Protein AF-A0A1Z8AZP9-F1 (afdb_monomer_lite)

Foldseek 3Di:
DCQCVDPVCVVVVVVCVVPDDPVVVVVVVLVVLVVVLVVCVVCVVVVVVVLVVQLVDAPDDPVVLVVVLVVVCVVQVDCQSVPADTPSSNVVVVSVSSNVVNVVVVD

pLDDT: mean 80.82, std 14.84, range [37.12, 96.38]

Radius of gyration: 17.26 Å; chains: 1; bounding box: 41×26×43 Å

Secondary structure (DSSP, 8-state):
--GGGSGGGHHHHHHHHHHS-HHHHHHHHHHHHHHHHHHHHHTHHHHHHHHHHHHHS--S-HHHHHHHHHHHHHHH--GGGGG--SHHHHHHHHHHHHHHHHHTT--

Structure (mmCIF, N/CA/C/O backbone):
data_AF-A0A1Z8AZP9-F1
#
_entry.id   AF-A0A1Z8AZP9-F1
#
loop_
_atom_site.group_PDB
_atom_site.id
_atom_site.type_symbol
_atom_site.label_atom_id
_atom_site.label_alt_id
_atom_site.label_comp_id
_atom_site.label_asym_id
_atom_site.label_entity_id
_atom_site.label_seq_id
_atom_site.pdbx_PDB_ins_code
_atom_site.Cartn_x
_atom_site.Cartn_y
_atom_site.Cartn_z
_atom_site.occupancy
_atom_site.B_iso_or_equiv
_atom_site.auth_seq_id
_atom_site.auth_comp_id
_atom_site.auth_asym_id
_atom_site.auth_atom_id
_atom_site.pdbx_PDB_model_num
ATOM 1 N N . TYR A 1 1 ? -2.215 3.022 -14.274 1.00 48.72 1 TYR A N 1
ATOM 2 C CA . TYR A 1 1 ? -2.726 3.691 -15.486 1.00 48.72 1 TYR A CA 1
ATOM 3 C C . TYR A 1 1 ? -2.160 2.940 -16.687 1.00 48.72 1 TYR A C 1
ATOM 5 O O . TYR A 1 1 ? -0.970 2.658 -16.665 1.00 48.72 1 TYR A O 1
ATOM 13 N N . ARG A 1 2 ? -2.988 2.492 -17.642 1.00 47.50 2 ARG A N 1
ATOM 14 C CA . ARG A 1 2 ? -2.558 1.705 -18.820 1.00 47.50 2 ARG A CA 1
ATOM 15 C C . ARG A 1 2 ? -2.819 2.538 -20.091 1.00 47.50 2 ARG A C 1
ATOM 17 O O . ARG A 1 2 ? -3.874 2.373 -20.701 1.00 47.50 2 ARG A O 1
ATOM 24 N N . PRO A 1 3 ? -1.923 3.474 -20.445 1.00 53.31 3 PRO A N 1
ATOM 25 C CA . PRO A 1 3 ? -2.133 4.423 -21.543 1.00 53.31 3 PRO A CA 1
ATOM 26 C C . PRO A 1 3 ? -2.310 3.762 -22.920 1.00 53.31 3 PRO A C 1
ATOM 28 O O . PRO A 1 3 ? -2.922 4.365 -23.794 1.00 53.31 3 PRO A O 1
ATOM 31 N N . GLN A 1 4 ? -1.862 2.513 -23.090 1.00 49.09 4 GLN A N 1
ATOM 32 C CA . GLN A 1 4 ? -1.978 1.727 -24.327 1.00 49.09 4 GLN A CA 1
ATOM 33 C C . GLN A 1 4 ? -3.418 1.431 -24.786 1.00 49.09 4 GLN A C 1
ATOM 35 O O . GLN A 1 4 ? -3.616 1.019 -25.923 1.00 49.09 4 GLN A O 1
ATOM 40 N N . PHE A 1 5 ? -4.423 1.603 -23.920 1.00 48.59 5 PHE A N 1
ATOM 41 C CA . PHE A 1 5 ? -5.826 1.356 -24.279 1.00 48.59 5 PHE A CA 1
ATOM 42 C C . PHE A 1 5 ? -6.527 2.580 -24.890 1.00 48.59 5 PHE A C 1
ATOM 44 O O . PHE A 1 5 ? -7.677 2.473 -25.312 1.00 48.59 5 PHE A O 1
ATOM 51 N N . PHE A 1 6 ? -5.844 3.725 -24.977 1.00 55.81 6 PHE A N 1
ATOM 52 C CA . PHE A 1 6 ? -6.323 4.905 -25.695 1.00 55.81 6 PHE A CA 1
ATOM 53 C C . PHE A 1 6 ? -5.732 4.906 -27.110 1.00 55.81 6 PHE A C 1
ATOM 55 O O . PHE A 1 6 ? -4.513 4.944 -27.268 1.00 55.81 6 PHE A O 1
ATOM 62 N N . LYS A 1 7 ? -6.591 4.863 -28.141 1.00 56.06 7 LYS A N 1
ATOM 63 C CA . LYS A 1 7 ? -6.183 4.783 -29.562 1.00 56.06 7 LYS A CA 1
ATOM 64 C C . LYS A 1 7 ? -5.232 5.912 -29.981 1.00 56.06 7 LYS A C 1
ATOM 66 O O . LYS A 1 7 ? -4.346 5.686 -30.794 1.00 56.06 7 LYS A O 1
ATOM 71 N N . GLU A 1 8 ? -5.388 7.089 -29.386 1.00 63.25 8 GLU A N 1
ATOM 72 C CA . GLU A 1 8 ? -4.569 8.282 -29.642 1.00 63.25 8 GLU A CA 1
ATOM 73 C C . GLU A 1 8 ? -3.143 8.160 -29.077 1.00 63.25 8 GLU A C 1
ATOM 75 O O . GLU A 1 8 ? -2.205 8.723 -29.633 1.00 63.25 8 GLU A O 1
ATOM 80 N N . ASN A 1 9 ? -2.956 7.374 -28.011 1.00 57.69 9 ASN A N 1
ATOM 81 C CA . ASN A 1 9 ? -1.662 7.205 -27.343 1.00 57.69 9 ASN A CA 1
ATOM 82 C C . ASN A 1 9 ? -0.830 6.061 -27.935 1.00 57.69 9 ASN A C 1
ATOM 84 O O . ASN A 1 9 ? 0.341 5.918 -27.592 1.00 57.69 9 ASN A O 1
ATOM 88 N N . LEU A 1 10 ? -1.407 5.233 -28.811 1.00 66.81 10 LEU A N 1
ATOM 89 C CA . LEU A 1 10 ? -0.736 4.060 -29.372 1.00 66.81 10 LEU A CA 1
ATOM 90 C C . LEU A 1 10 ? 0.537 4.405 -30.181 1.00 66.81 10 LEU A C 1
ATOM 92 O O . LEU A 1 10 ? 1.557 3.764 -29.931 1.00 66.81 10 LEU A O 1
ATOM 96 N N . PRO A 1 11 ? 0.555 5.428 -31.066 1.00 69.25 11 PRO A N 1
ATOM 97 C CA . PRO A 1 11 ? 1.761 5.800 -31.818 1.00 69.25 11 PRO A CA 1
ATOM 98 C C . PRO A 1 11 ? 2.871 6.335 -30.907 1.00 69.25 11 PRO A C 1
ATOM 100 O O . PRO A 1 11 ? 4.046 6.031 -31.097 1.00 69.25 11 PRO A O 1
ATOM 103 N N . MET A 1 12 ? 2.490 7.094 -29.874 1.00 66.69 12 MET A N 1
ATOM 104 C CA . MET A 1 12 ? 3.418 7.594 -28.861 1.00 66.69 12 MET A CA 1
ATOM 105 C C . MET A 1 12 ? 4.024 6.438 -28.060 1.00 66.69 12 MET A C 1
ATOM 107 O O . MET A 1 12 ? 5.236 6.388 -27.892 1.00 66.69 12 MET A O 1
ATOM 111 N N . VAL A 1 13 ? 3.203 5.494 -27.592 1.00 65.44 13 VAL A N 1
ATOM 112 C CA . VAL A 1 13 ? 3.660 4.330 -26.815 1.00 65.44 13 VAL A CA 1
ATOM 113 C C . VAL A 1 13 ? 4.598 3.441 -27.635 1.00 65.44 13 VAL A C 1
ATOM 115 O O . VAL A 1 13 ? 5.571 2.946 -27.075 1.00 65.44 13 VAL A O 1
ATOM 118 N N . LEU A 1 14 ? 4.350 3.272 -28.938 1.00 69.38 14 LEU A N 1
ATOM 119 C CA . LEU A 1 14 ? 5.224 2.506 -29.834 1.00 69.38 14 LEU A CA 1
ATOM 120 C C . LEU A 1 14 ? 6.582 3.196 -30.044 1.00 69.38 14 LEU A C 1
ATOM 122 O O . LEU A 1 14 ? 7.609 2.562 -29.837 1.00 69.38 14 LEU A O 1
ATOM 126 N N . ASN A 1 15 ? 6.606 4.504 -30.324 1.00 68.88 15 ASN A N 1
ATOM 127 C CA . ASN A 1 15 ? 7.865 5.259 -30.437 1.00 68.88 15 ASN A CA 1
ATOM 128 C C . ASN A 1 15 ? 8.665 5.278 -29.126 1.00 68.88 15 ASN A C 1
ATOM 130 O O . ASN A 1 15 ? 9.889 5.189 -29.122 1.00 68.88 15 ASN A O 1
ATOM 134 N N . VAL A 1 16 ? 7.970 5.409 -27.997 1.00 66.88 16 VAL A N 1
ATOM 135 C CA . VAL A 1 16 ? 8.571 5.343 -26.662 1.00 66.88 16 VAL A CA 1
ATOM 136 C C . VAL A 1 16 ? 9.149 3.944 -26.419 1.00 66.88 16 VAL A C 1
ATOM 138 O O . VAL A 1 16 ? 10.260 3.846 -25.913 1.00 66.88 16 VAL A O 1
ATOM 141 N N . ALA A 1 17 ? 8.456 2.874 -26.817 1.00 67.56 17 ALA A N 1
ATOM 142 C CA . ALA A 1 17 ? 8.948 1.503 -26.685 1.00 67.56 17 ALA A CA 1
ATOM 143 C C . ALA A 1 17 ? 10.175 1.206 -27.567 1.00 67.56 17 ALA A C 1
ATOM 145 O O . ALA A 1 17 ? 11.078 0.516 -27.103 1.00 67.56 17 ALA A O 1
ATOM 146 N N . ASP A 1 18 ? 10.238 1.755 -28.784 1.00 69.75 18 ASP A N 1
ATOM 147 C CA . ASP A 1 18 ? 11.382 1.575 -29.692 1.00 69.75 18 ASP A CA 1
ATOM 148 C C . ASP A 1 18 ? 12.622 2.380 -29.260 1.00 69.75 18 ASP A C 1
ATOM 150 O O . ASP A 1 18 ? 13.755 1.953 -29.486 1.00 69.75 18 ASP A O 1
ATOM 154 N N . CYS A 1 19 ? 12.433 3.534 -28.608 1.00 66.81 19 CYS A N 1
ATOM 155 C CA . CYS A 1 19 ? 13.534 4.414 -28.196 1.00 66.81 19 CYS A CA 1
ATOM 156 C C . CYS A 1 19 ? 14.018 4.193 -26.752 1.00 66.81 19 CYS A C 1
ATOM 158 O O . CYS A 1 19 ? 15.181 4.482 -26.449 1.00 66.81 19 CYS A O 1
ATOM 160 N N . LEU A 1 20 ? 13.165 3.720 -25.834 1.00 63.50 20 LEU A N 1
ATOM 161 C CA . LEU A 1 20 ? 13.568 3.479 -24.446 1.00 63.50 20 LEU A CA 1
ATOM 162 C C . LEU A 1 20 ? 14.278 2.137 -24.303 1.00 63.50 20 LEU A C 1
ATOM 164 O O . LEU A 1 20 ? 13.675 1.068 -24.332 1.00 63.50 20 LEU A O 1
ATOM 168 N N . LYS A 1 21 ? 15.577 2.211 -24.014 1.00 70.06 21 LYS A N 1
ATOM 169 C CA . LYS A 1 21 ? 16.339 1.061 -23.526 1.00 70.06 21 LYS A CA 1
ATOM 170 C C . LYS A 1 21 ? 15.701 0.535 -22.236 1.00 70.06 21 LYS A C 1
ATOM 172 O O . LYS A 1 21 ? 15.326 1.317 -21.360 1.00 70.06 21 LYS A O 1
ATOM 177 N N . ASN A 1 22 ? 15.641 -0.789 -22.088 1.00 69.38 22 ASN A N 1
ATOM 178 C CA . ASN A 1 22 ? 15.115 -1.458 -20.888 1.00 69.38 22 ASN A CA 1
ATOM 179 C C . ASN A 1 22 ? 15.726 -0.912 -19.581 1.00 69.38 22 ASN A C 1
ATOM 181 O O . ASN A 1 22 ? 15.028 -0.785 -18.578 1.00 69.38 22 ASN A O 1
ATOM 185 N N . GLU A 1 23 ? 16.998 -0.512 -19.612 1.00 71.00 23 GLU A N 1
ATOM 186 C CA . GLU A 1 23 ? 17.703 0.119 -18.488 1.00 71.00 23 GLU A CA 1
ATOM 187 C C . GLU A 1 23 ? 17.027 1.410 -18.009 1.00 71.00 23 GLU A C 1
ATOM 189 O O . GLU A 1 23 ? 16.829 1.597 -16.811 1.00 71.00 23 GLU A O 1
ATOM 194 N N . SER A 1 24 ? 16.595 2.272 -18.930 1.00 71.94 24 SER A N 1
ATOM 195 C CA . SER A 1 24 ? 15.907 3.523 -18.605 1.00 71.94 24 SER A CA 1
ATOM 196 C C . SER A 1 24 ? 14.512 3.277 -18.018 1.00 71.94 24 SER A C 1
ATOM 198 O O . SER A 1 24 ? 14.065 4.026 -17.150 1.00 71.94 24 SER A O 1
ATOM 200 N N . ILE A 1 25 ? 13.834 2.199 -18.431 1.00 75.19 25 ILE A N 1
ATOM 201 C CA . ILE A 1 25 ? 12.544 1.786 -17.856 1.00 75.19 25 ILE A CA 1
ATOM 202 C C . ILE A 1 25 ? 12.731 1.304 -16.414 1.00 75.19 25 ILE A C 1
ATOM 204 O O . ILE A 1 25 ? 11.964 1.684 -15.526 1.00 75.19 25 ILE A O 1
ATOM 208 N N . GLU A 1 26 ? 13.739 0.470 -16.163 1.00 75.94 26 GLU A N 1
ATOM 209 C CA . GLU A 1 26 ? 14.036 -0.013 -14.812 1.00 75.94 26 GLU A CA 1
ATOM 210 C C . GLU A 1 26 ? 14.522 1.113 -13.896 1.00 75.94 26 GLU A C 1
ATOM 212 O O . GLU A 1 26 ? 14.083 1.200 -12.745 1.00 75.94 26 GLU A O 1
ATOM 217 N N . GLN A 1 27 ? 15.333 2.036 -14.416 1.00 68.56 27 GLN A N 1
ATOM 218 C CA . GLN A 1 27 ? 15.734 3.241 -13.697 1.00 68.56 27 GLN A CA 1
ATOM 219 C C . GLN A 1 27 ? 14.519 4.095 -13.315 1.00 68.56 27 GLN A C 1
ATOM 221 O O . GLN A 1 27 ? 14.362 4.424 -12.141 1.00 68.56 27 GLN A O 1
ATOM 226 N N . TYR A 1 28 ? 13.611 4.374 -14.255 1.00 76.12 28 TYR A N 1
ATOM 227 C CA . TYR A 1 28 ? 12.382 5.118 -13.970 1.00 76.12 28 TYR A CA 1
ATOM 228 C C . TYR A 1 28 ? 11.535 4.438 -12.882 1.00 76.12 28 TYR A C 1
ATOM 230 O O . TYR A 1 28 ? 11.081 5.083 -11.936 1.00 76.12 28 TYR A O 1
ATOM 238 N N . LYS A 1 29 ? 11.366 3.109 -12.950 1.00 75.94 29 LYS A N 1
ATOM 239 C CA . LYS A 1 29 ? 10.656 2.350 -11.906 1.00 75.94 29 LYS A CA 1
ATOM 240 C C . LYS A 1 29 ? 11.336 2.481 -10.540 1.00 75.94 29 LYS A C 1
ATOM 242 O O . LYS A 1 29 ? 10.636 2.533 -9.526 1.00 75.94 29 LYS A O 1
ATOM 247 N N . LYS A 1 30 ? 12.673 2.497 -10.493 1.00 78.00 30 LYS A N 1
ATOM 248 C CA . LYS A 1 30 ? 13.440 2.692 -9.254 1.00 78.00 30 LYS A CA 1
ATOM 249 C C . LYS A 1 30 ? 13.232 4.104 -8.704 1.00 78.00 30 LYS A C 1
ATOM 251 O O . LYS A 1 30 ? 12.906 4.241 -7.527 1.00 78.00 30 LYS A O 1
ATOM 256 N N . GLU A 1 31 ? 13.325 5.123 -9.552 1.00 79.25 31 GLU A N 1
ATOM 257 C CA . GLU A 1 31 ? 13.124 6.527 -9.178 1.00 79.25 31 GLU A CA 1
ATOM 258 C C . GLU A 1 31 ? 11.715 6.788 -8.627 1.00 79.25 31 GLU A C 1
ATOM 260 O O . GLU A 1 31 ? 11.577 7.365 -7.545 1.00 79.25 31 GLU A O 1
ATOM 265 N N . GLU A 1 32 ? 10.670 6.285 -9.291 1.00 81.25 32 GLU A N 1
ATOM 266 C CA . GLU A 1 32 ? 9.283 6.392 -8.818 1.00 81.25 32 GLU A CA 1
ATOM 267 C C . GLU A 1 32 ? 9.098 5.742 -7.438 1.00 81.25 32 GLU A C 1
ATOM 269 O O . GLU A 1 32 ? 8.484 6.323 -6.536 1.00 81.25 32 GLU A O 1
ATOM 274 N N . ARG A 1 33 ? 9.672 4.548 -7.227 1.00 80.12 33 ARG A N 1
ATOM 275 C CA . ARG A 1 33 ? 9.632 3.863 -5.923 1.00 80.12 33 ARG A CA 1
ATOM 276 C C . ARG A 1 33 ? 10.336 4.683 -4.839 1.00 80.12 33 ARG A C 1
ATOM 278 O O . ARG A 1 33 ? 9.764 4.865 -3.762 1.00 80.12 33 ARG A O 1
ATOM 285 N N . SER A 1 34 ? 11.523 5.223 -5.127 1.00 81.06 34 SER A N 1
ATOM 286 C CA . SER A 1 34 ? 12.259 6.106 -4.213 1.00 81.06 34 SER A CA 1
ATOM 287 C C . SER A 1 34 ? 11.479 7.369 -3.863 1.00 81.06 34 SER A C 1
ATOM 289 O O . SER A 1 34 ? 11.428 7.764 -2.695 1.00 81.06 34 SER A O 1
ATOM 291 N N . LEU A 1 35 ? 10.840 8.004 -4.845 1.00 83.69 35 LEU A N 1
ATOM 292 C CA . LEU A 1 35 ? 10.048 9.212 -4.635 1.00 83.69 35 LEU A CA 1
ATOM 293 C C . LEU A 1 35 ? 8.839 8.944 -3.727 1.00 83.69 35 LEU A C 1
ATOM 295 O O . LEU A 1 35 ? 8.582 9.709 -2.791 1.00 83.69 35 LEU A O 1
ATOM 299 N N . ILE A 1 36 ? 8.135 7.829 -3.942 1.00 81.25 36 ILE A N 1
ATOM 300 C CA . ILE A 1 36 ? 7.016 7.409 -3.089 1.00 81.25 36 ILE A CA 1
ATOM 301 C C . ILE A 1 36 ? 7.495 7.144 -1.656 1.00 81.25 36 ILE A C 1
ATOM 303 O O . ILE A 1 36 ? 6.885 7.651 -0.710 1.00 81.25 36 ILE A O 1
ATOM 307 N N . ALA A 1 37 ? 8.598 6.411 -1.476 1.00 82.56 37 ALA A N 1
ATOM 308 C CA . ALA A 1 37 ? 9.150 6.112 -0.155 1.00 82.56 37 ALA A CA 1
ATOM 309 C C . ALA A 1 37 ? 9.534 7.392 0.611 1.00 82.56 37 ALA A C 1
ATOM 311 O O . ALA A 1 37 ? 9.091 7.597 1.745 1.00 82.56 37 ALA A O 1
ATOM 312 N N . LYS A 1 38 ? 10.262 8.313 -0.035 1.00 83.19 38 LYS A N 1
ATOM 313 C CA . LYS A 1 38 ? 10.626 9.621 0.540 1.00 83.19 38 LYS A CA 1
ATOM 314 C C . LYS A 1 38 ? 9.396 10.429 0.951 1.00 83.19 38 LYS A C 1
ATOM 316 O O . LYS A 1 38 ? 9.354 10.991 2.045 1.00 83.19 38 LYS A O 1
ATOM 321 N N . ARG A 1 39 ? 8.355 10.458 0.113 1.00 83.06 39 ARG A N 1
ATOM 322 C CA . ARG A 1 39 ? 7.103 11.163 0.427 1.00 83.06 39 ARG A CA 1
ATOM 323 C C . ARG A 1 39 ? 6.413 10.585 1.661 1.00 83.06 39 ARG A C 1
ATOM 325 O O . ARG A 1 39 ? 5.914 11.350 2.488 1.00 83.06 39 ARG A O 1
ATOM 332 N N . LEU A 1 40 ? 6.383 9.261 1.799 1.00 79.38 40 LEU A N 1
ATOM 333 C CA . LEU A 1 40 ? 5.792 8.589 2.960 1.00 79.38 40 LEU A CA 1
ATOM 334 C C . LEU A 1 40 ? 6.532 8.931 4.255 1.00 79.38 40 LEU A C 1
ATOM 336 O O . LEU A 1 40 ? 5.888 9.196 5.271 1.00 79.38 40 LEU A O 1
ATOM 340 N N . ILE A 1 41 ? 7.865 8.986 4.200 1.00 79.31 41 ILE A N 1
ATOM 341 C CA . ILE A 1 41 ? 8.711 9.391 5.329 1.00 79.31 41 ILE A CA 1
ATOM 342 C C . ILE A 1 41 ? 8.421 10.849 5.708 1.00 79.31 41 ILE A C 1
ATOM 344 O O . ILE A 1 41 ? 8.083 11.135 6.856 1.00 79.31 41 ILE A O 1
ATOM 348 N N . ASN A 1 42 ? 8.443 11.763 4.737 1.00 82.88 42 ASN A N 1
ATOM 349 C CA . ASN A 1 42 ? 8.279 13.197 4.997 1.00 82.88 42 ASN A CA 1
ATOM 350 C C . ASN A 1 42 ? 6.866 13.572 5.473 1.00 82.88 42 ASN A C 1
ATOM 352 O O . ASN A 1 42 ? 6.682 14.550 6.192 1.00 82.88 42 ASN A O 1
ATOM 356 N N . THR A 1 43 ? 5.845 12.798 5.095 1.00 83.50 43 THR A N 1
ATOM 357 C CA . THR A 1 43 ? 4.437 13.078 5.436 1.00 83.50 43 THR A CA 1
ATOM 358 C C . THR A 1 43 ? 3.893 12.173 6.541 1.00 83.50 43 THR A C 1
ATOM 360 O O . THR A 1 43 ? 2.673 12.022 6.685 1.00 83.50 43 THR A O 1
ATOM 363 N N . GLN A 1 44 ? 4.782 11.599 7.364 1.00 81.75 44 GLN A N 1
ATOM 364 C CA . GLN A 1 44 ? 4.449 10.503 8.272 1.00 81.75 44 GLN A CA 1
ATOM 365 C C . GLN A 1 44 ? 3.245 10.777 9.180 1.00 81.75 44 GLN A C 1
ATOM 367 O O . GLN A 1 44 ? 2.349 9.943 9.325 1.00 81.75 44 GLN A O 1
ATOM 372 N N . LYS A 1 45 ? 3.191 11.970 9.777 1.00 86.19 45 LYS A N 1
ATOM 373 C CA . LYS A 1 45 ? 2.105 12.365 10.684 1.00 86.19 45 LYS A CA 1
ATOM 374 C C . LYS A 1 45 ? 0.751 12.410 9.972 1.00 86.19 45 LYS A C 1
ATOM 376 O O . LYS A 1 45 ? -0.228 11.856 10.472 1.00 86.19 45 LYS A O 1
ATOM 381 N N . ARG A 1 46 ? 0.704 13.033 8.791 1.00 85.25 46 ARG A N 1
ATOM 382 C CA . ARG A 1 46 ? -0.531 13.233 8.024 1.00 85.25 46 ARG A CA 1
ATOM 383 C C . ARG A 1 46 ? -1.068 11.917 7.469 1.00 85.25 46 ARG A C 1
ATOM 385 O O . ARG A 1 46 ? -2.263 11.660 7.589 1.00 85.25 46 ARG A O 1
ATOM 392 N N . TYR A 1 47 ? -0.214 11.054 6.910 1.00 83.81 47 TYR A N 1
ATOM 393 C CA . TYR A 1 47 ? -0.707 9.773 6.394 1.00 83.81 47 TYR A CA 1
ATOM 394 C C . TYR A 1 47 ? -1.203 8.870 7.533 1.00 83.81 47 TYR A C 1
ATOM 396 O O . TYR A 1 47 ? -2.224 8.207 7.369 1.00 83.81 47 TYR A O 1
ATOM 404 N N . LYS A 1 48 ? -0.541 8.857 8.703 1.00 88.62 48 LYS A N 1
ATOM 405 C CA . LYS A 1 48 ? -0.993 8.052 9.853 1.00 88.62 48 LYS A CA 1
ATOM 406 C C . LYS A 1 48 ? -2.399 8.446 10.303 1.00 88.62 48 LYS A C 1
ATOM 408 O O . LYS A 1 48 ? -3.202 7.569 10.615 1.00 88.62 48 LYS A O 1
ATOM 413 N N . GLN A 1 49 ? -2.710 9.743 10.299 1.00 90.69 49 GLN A N 1
ATOM 414 C CA . GLN A 1 49 ? -4.059 10.237 10.585 1.00 90.69 49 GLN A CA 1
ATOM 415 C C . GLN A 1 49 ? -5.071 9.739 9.547 1.00 90.69 49 GLN A C 1
ATOM 417 O O . GLN A 1 49 ? -6.108 9.202 9.927 1.00 90.69 49 GLN A O 1
ATOM 422 N N . LEU A 1 50 ? -4.741 9.823 8.255 1.00 89.88 50 LEU A N 1
ATOM 423 C CA . LEU A 1 50 ? -5.607 9.322 7.186 1.00 89.88 50 LEU A CA 1
ATOM 424 C C . LEU A 1 50 ? -5.865 7.814 7.320 1.00 89.88 50 LEU A C 1
ATOM 426 O O . LEU A 1 50 ? -7.014 7.382 7.315 1.00 89.88 50 LEU A O 1
ATOM 430 N N . ILE A 1 51 ? -4.815 7.013 7.521 1.00 92.31 51 ILE A N 1
ATOM 431 C CA . ILE A 1 51 ? -4.932 5.565 7.731 1.00 92.31 51 ILE A CA 1
ATOM 432 C C . ILE A 1 51 ? -5.791 5.250 8.958 1.00 92.31 51 ILE A C 1
ATOM 434 O O . ILE A 1 51 ? -6.582 4.309 8.916 1.00 92.31 51 ILE A O 1
ATOM 438 N N . LYS A 1 52 ? -5.666 6.024 10.044 1.00 93.12 52 LYS A N 1
ATOM 439 C CA . LYS A 1 52 ? -6.503 5.857 11.238 1.00 93.12 52 LYS A CA 1
ATOM 440 C C . LYS A 1 52 ? -7.984 6.048 10.902 1.00 93.12 52 LYS A C 1
ATOM 442 O O . LYS A 1 52 ? -8.779 5.186 11.263 1.00 93.12 52 LYS A O 1
ATOM 447 N N . CYS A 1 53 ? -8.336 7.104 10.170 1.00 93.25 53 CYS A N 1
ATOM 448 C CA . CYS A 1 53 ? -9.711 7.327 9.716 1.00 93.25 53 CYS A CA 1
ATOM 449 C C . CYS A 1 53 ? -10.196 6.178 8.820 1.00 93.25 53 CYS A C 1
ATOM 451 O O . CYS A 1 53 ? -11.235 5.585 9.080 1.00 93.25 53 CYS A O 1
ATOM 453 N N . MET A 1 54 ? -9.389 5.767 7.837 1.00 92.06 54 MET A N 1
ATOM 454 C CA . MET A 1 54 ? -9.742 4.678 6.916 1.00 92.06 54 MET A CA 1
ATOM 455 C C . MET A 1 54 ? -9.843 3.297 7.575 1.00 92.06 54 MET A C 1
ATOM 457 O O . MET A 1 54 ? -10.391 2.367 6.983 1.00 92.06 54 MET A O 1
ATOM 461 N N . LYS A 1 55 ? -9.254 3.114 8.762 1.00 92.62 55 LYS A N 1
ATOM 462 C CA . LYS A 1 55 ? -9.406 1.885 9.548 1.00 92.62 55 LYS A CA 1
ATOM 463 C C . LYS A 1 55 ? -10.738 1.837 10.291 1.00 92.62 55 LYS A C 1
ATOM 465 O O . LYS A 1 55 ? -11.212 0.731 10.530 1.00 92.62 55 LYS A O 1
ATOM 470 N N . ALA A 1 56 ? -11.281 2.995 10.662 1.00 92.31 56 ALA A N 1
ATOM 471 C CA . ALA A 1 56 ? -12.550 3.130 11.370 1.00 92.31 56 ALA A CA 1
ATOM 472 C C . ALA A 1 56 ? -13.761 3.192 10.423 1.00 92.31 56 ALA A C 1
ATOM 474 O O . ALA A 1 56 ? -14.879 2.953 10.862 1.00 92.31 56 ALA A O 1
ATOM 475 N N . ASP A 1 57 ? -13.532 3.495 9.145 1.00 89.94 57 ASP A N 1
ATOM 476 C CA . ASP A 1 57 ? -14.581 3.685 8.144 1.00 89.94 57 ASP A CA 1
ATOM 477 C C . ASP A 1 57 ? -14.772 2.465 7.219 1.00 89.94 57 ASP A C 1
ATOM 479 O O . ASP A 1 57 ? -13.863 1.655 6.992 1.00 89.94 57 ASP A O 1
ATOM 483 N N . TYR A 1 58 ? -15.966 2.361 6.642 1.00 89.62 58 TYR A N 1
ATOM 484 C CA . TYR A 1 58 ? -16.359 1.362 5.664 1.00 89.62 58 TYR A CA 1
ATOM 485 C C . TYR A 1 58 ? -16.336 1.940 4.241 1.00 89.62 58 TYR A C 1
ATOM 487 O O . TYR A 1 58 ? -17.341 2.361 3.679 1.00 89.62 58 TYR A O 1
ATOM 495 N N . ILE A 1 59 ? -15.150 1.936 3.633 1.00 89.75 59 ILE A N 1
ATOM 496 C CA . ILE A 1 59 ? -14.895 2.628 2.354 1.00 89.75 59 ILE A CA 1
ATOM 497 C C . ILE A 1 59 ? -15.266 1.773 1.125 1.00 89.75 59 ILE A C 1
ATOM 499 O O . ILE A 1 59 ? -15.381 2.280 0.011 1.00 89.75 59 ILE A O 1
ATOM 503 N N . SER A 1 60 ? -15.416 0.454 1.281 1.00 91.38 60 SER A N 1
ATOM 504 C CA . SER A 1 60 ? -15.646 -0.460 0.156 1.00 91.38 60 SER A CA 1
ATOM 505 C C . SER A 1 60 ? -16.481 -1.667 0.551 1.00 91.38 60 SER A C 1
ATOM 507 O O . SER A 1 60 ? -16.447 -2.108 1.695 1.00 91.38 60 SER A O 1
ATOM 509 N N . THR A 1 61 ? -17.166 -2.251 -0.432 1.00 93.94 61 THR A N 1
ATOM 510 C CA . THR A 1 61 ? -17.944 -3.489 -0.279 1.00 93.94 61 THR A CA 1
ATOM 511 C C . THR A 1 61 ? -17.071 -4.659 0.201 1.00 93.94 61 THR A C 1
ATOM 513 O O . THR A 1 61 ? -15.885 -4.716 -0.157 1.00 93.94 61 THR A O 1
ATOM 516 N N . PRO A 1 62 ? -17.627 -5.674 0.895 1.00 92.81 62 PRO A N 1
ATOM 517 C CA . PRO A 1 62 ? -16.829 -6.770 1.436 1.00 92.81 62 PRO A CA 1
ATOM 518 C C . PRO A 1 62 ? -16.201 -7.603 0.314 1.00 92.81 62 PRO A C 1
ATOM 520 O O . PRO A 1 62 ? -15.095 -8.114 0.468 1.00 92.81 62 PRO A O 1
ATOM 523 N N . THR A 1 63 ? -16.892 -7.716 -0.823 1.00 95.88 63 THR A N 1
ATOM 524 C CA . THR A 1 63 ? -16.442 -8.448 -2.012 1.00 95.88 63 THR A CA 1
ATOM 525 C C . THR A 1 63 ? -15.188 -7.817 -2.608 1.00 95.88 63 THR A C 1
ATOM 527 O O . THR A 1 63 ? -14.165 -8.491 -2.712 1.00 95.88 63 THR A O 1
ATOM 530 N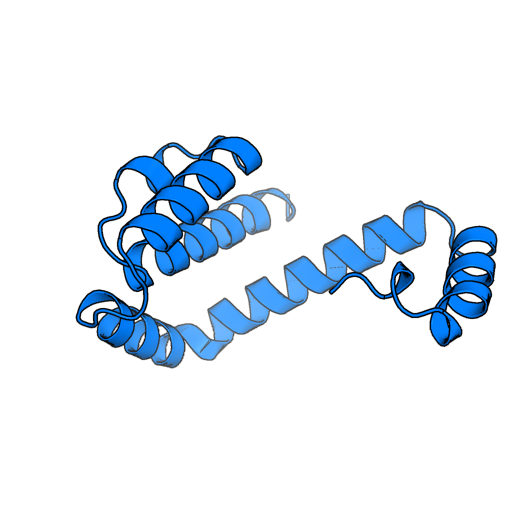 N . LYS A 1 64 ? -15.223 -6.510 -2.912 1.00 95.00 64 LYS A N 1
ATOM 531 C CA . LYS A 1 64 ? -14.062 -5.782 -3.456 1.00 95.00 64 LYS A CA 1
ATOM 532 C C . LYS A 1 64 ? -12.889 -5.765 -2.475 1.00 95.00 64 LYS A C 1
ATOM 534 O O . LYS A 1 64 ? -11.747 -5.947 -2.883 1.00 95.00 64 LYS A O 1
ATOM 539 N N . PHE A 1 65 ? -13.165 -5.614 -1.179 1.00 94.62 65 PHE A N 1
ATOM 540 C CA . PHE A 1 65 ? -12.146 -5.699 -0.133 1.00 94.62 65 PHE A CA 1
ATOM 541 C C . PHE A 1 65 ? -11.448 -7.070 -0.110 1.00 94.62 65 PHE A C 1
ATOM 543 O O . PHE A 1 65 ? -10.218 -7.143 -0.138 1.00 94.62 65 PHE A O 1
ATOM 550 N N . LYS A 1 66 ? -12.222 -8.165 -0.091 1.00 94.81 66 LYS A N 1
ATOM 551 C CA . LYS A 1 66 ? -11.685 -9.536 -0.099 1.00 94.81 66 LYS A CA 1
ATOM 552 C C . LYS A 1 66 ? -10.881 -9.820 -1.366 1.00 94.81 66 LYS A C 1
ATOM 554 O O . LYS A 1 66 ? -9.817 -10.429 -1.273 1.00 94.81 66 LYS A O 1
ATOM 559 N N . GLN A 1 67 ? -11.370 -9.364 -2.518 1.00 96.12 67 GLN A N 1
ATOM 560 C CA . GLN A 1 67 ? -10.681 -9.501 -3.796 1.00 96.12 67 GLN A CA 1
ATOM 561 C C . GLN A 1 67 ? -9.321 -8.796 -3.772 1.00 96.12 67 GLN A C 1
ATOM 563 O O . GLN A 1 67 ? -8.300 -9.451 -3.960 1.00 96.12 67 GLN A O 1
ATOM 568 N N . LEU A 1 68 ? -9.293 -7.500 -3.443 1.00 95.06 68 LEU A N 1
ATOM 569 C CA . LEU A 1 68 ? -8.063 -6.706 -3.416 1.00 95.06 68 LEU A CA 1
ATOM 570 C C . LEU A 1 68 ? -7.012 -7.309 -2.477 1.00 95.06 68 LEU A C 1
ATOM 572 O O . LEU A 1 68 ? -5.849 -7.464 -2.836 1.00 95.06 68 LEU A O 1
ATOM 576 N N . LYS A 1 69 ? -7.428 -7.683 -1.264 1.00 95.00 69 LYS A N 1
ATOM 577 C CA . LYS A 1 69 ? -6.558 -8.316 -0.268 1.00 95.00 69 LYS A CA 1
ATOM 578 C C . LYS A 1 69 ? -5.931 -9.615 -0.788 1.00 95.00 69 LYS A C 1
ATOM 580 O O . LYS A 1 69 ? -4.754 -9.868 -0.537 1.00 95.00 69 LYS A O 1
ATOM 585 N N . LYS A 1 70 ? -6.708 -10.439 -1.502 1.00 96.00 70 LYS A N 1
ATOM 586 C CA . LYS A 1 70 ? -6.234 -11.690 -2.112 1.00 96.00 70 LYS A CA 1
ATOM 587 C C . LYS A 1 70 ? -5.246 -11.413 -3.243 1.00 96.00 70 LYS A C 1
ATOM 589 O O . LYS A 1 70 ? -4.188 -12.029 -3.269 1.00 96.00 70 LYS A O 1
ATOM 594 N N . GLU A 1 71 ? -5.575 -10.496 -4.145 1.00 96.38 71 GLU A N 1
ATOM 595 C CA . GLU A 1 71 ? -4.719 -10.129 -5.278 1.00 96.38 71 GLU A CA 1
ATOM 596 C C . GLU A 1 71 ? -3.379 -9.551 -4.811 1.00 96.38 71 GLU A C 1
ATOM 598 O O . GLU A 1 71 ? -2.334 -9.965 -5.303 1.00 96.38 71 GLU A O 1
ATOM 603 N N . LEU A 1 72 ? -3.383 -8.676 -3.800 1.00 95.75 72 LEU A N 1
ATOM 604 C CA . LEU A 1 72 ? -2.154 -8.129 -3.219 1.00 95.75 72 LEU A CA 1
ATOM 605 C C . LEU A 1 72 ? -1.296 -9.203 -2.548 1.00 95.75 72 LEU A C 1
ATOM 607 O O . LEU A 1 72 ? -0.077 -9.189 -2.705 1.00 95.75 72 LEU A O 1
ATOM 611 N N . HIS A 1 73 ? -1.912 -10.156 -1.843 1.00 95.81 73 HIS A N 1
ATOM 612 C CA . HIS A 1 73 ? -1.182 -11.297 -1.294 1.00 95.81 73 HIS A CA 1
ATOM 613 C C . HIS A 1 73 ? -0.540 -12.146 -2.401 1.00 95.81 73 HIS A C 1
ATOM 615 O O . HIS A 1 73 ? 0.633 -12.481 -2.295 1.00 95.81 73 HIS A O 1
ATOM 621 N N . LEU A 1 74 ? -1.282 -12.466 -3.466 1.00 95.50 74 LEU A N 1
ATOM 622 C CA . LEU A 1 74 ? -0.762 -13.245 -4.594 1.00 95.50 74 LEU A CA 1
ATOM 623 C C . LEU A 1 74 ? 0.367 -12.516 -5.327 1.00 95.50 74 LEU A C 1
ATOM 625 O O . LEU A 1 74 ? 1.340 -13.143 -5.726 1.00 95.50 74 LEU A O 1
ATOM 629 N N . TYR A 1 75 ? 0.244 -11.198 -5.485 1.00 92.56 75 TYR A N 1
ATOM 630 C CA . TYR A 1 75 ? 1.230 -10.382 -6.186 1.00 92.56 75 TYR A CA 1
ATOM 631 C C . TYR A 1 75 ? 2.529 -10.199 -5.391 1.00 92.56 75 TYR A C 1
ATOM 633 O O . TYR A 1 75 ? 3.609 -10.192 -5.970 1.00 92.56 75 TYR A O 1
ATOM 641 N N . THR A 1 76 ? 2.433 -10.024 -4.071 1.00 91.00 76 THR A N 1
ATOM 642 C CA . THR A 1 76 ? 3.595 -9.710 -3.217 1.00 91.00 76 THR A CA 1
ATOM 643 C C . THR A 1 76 ? 4.174 -10.914 -2.479 1.00 91.00 76 THR A C 1
ATOM 645 O O . THR A 1 76 ? 5.282 -10.827 -1.963 1.00 91.00 76 THR A O 1
ATOM 648 N N . GLY A 1 77 ? 3.414 -12.003 -2.340 1.00 93.06 77 GLY A N 1
ATOM 649 C CA . GLY A 1 77 ? 3.731 -13.120 -1.446 1.00 93.06 77 GLY A CA 1
ATOM 650 C C . GLY A 1 77 ? 3.564 -12.807 0.050 1.00 93.06 77 GLY A C 1
ATOM 651 O O . GLY A 1 77 ? 3.670 -13.709 0.879 1.00 93.06 77 GLY A O 1
ATOM 652 N N . ASP A 1 78 ? 3.255 -11.563 0.433 1.00 93.88 78 ASP A N 1
ATOM 653 C CA . ASP A 1 78 ? 3.262 -11.147 1.836 1.00 93.88 78 ASP A CA 1
ATOM 654 C C . ASP A 1 78 ? 2.006 -11.628 2.581 1.00 93.88 78 ASP A C 1
ATOM 656 O O . ASP A 1 78 ? 0.863 -11.256 2.281 1.00 93.88 78 ASP A O 1
ATOM 660 N N . ILE A 1 79 ? 2.215 -12.477 3.588 1.00 94.25 79 ILE A N 1
ATOM 661 C CA . ILE A 1 79 ? 1.163 -13.062 4.426 1.00 94.25 79 ILE A CA 1
ATOM 662 C C . ILE A 1 79 ? 0.456 -11.985 5.262 1.00 94.25 79 ILE A C 1
ATOM 664 O O . ILE A 1 79 ? -0.718 -12.158 5.600 1.00 94.25 79 ILE A O 1
ATOM 668 N N . ALA A 1 80 ? 1.099 -10.843 5.533 1.00 94.56 80 ALA A N 1
ATOM 669 C CA . ALA A 1 80 ? 0.497 -9.732 6.266 1.00 94.56 80 ALA A CA 1
ATOM 670 C C . ALA A 1 80 ? -0.782 -9.214 5.595 1.00 94.56 80 ALA A C 1
ATOM 672 O O . ALA A 1 80 ? -1.685 -8.728 6.279 1.00 94.56 80 ALA A O 1
ATOM 673 N N . PHE A 1 81 ? -0.929 -9.374 4.274 1.00 95.94 81 PHE A N 1
ATOM 674 C CA . PHE A 1 81 ? -2.183 -9.036 3.613 1.00 95.94 81 PHE A CA 1
ATOM 675 C C . PHE A 1 81 ? -3.336 -9.901 4.110 1.00 95.94 81 PHE A C 1
ATOM 677 O O . PHE A 1 81 ? -4.420 -9.355 4.260 1.00 95.94 81 PHE A O 1
ATOM 684 N N . LYS A 1 82 ? -3.136 -11.182 4.468 1.00 93.19 82 LYS A N 1
ATOM 685 C CA . LYS A 1 82 ? -4.195 -12.100 4.941 1.00 93.19 82 LYS A CA 1
ATOM 686 C C . LYS A 1 82 ? -4.827 -11.699 6.275 1.00 93.19 82 LYS A C 1
ATOM 688 O O . LYS A 1 82 ? -5.986 -12.046 6.506 1.00 93.19 82 LYS A O 1
ATOM 693 N N . SER A 1 83 ? -4.139 -10.952 7.133 1.00 92.00 83 SER A N 1
ATOM 694 C CA . SER A 1 83 ? -4.654 -10.569 8.459 1.00 92.00 83 SER A CA 1
ATOM 695 C C . SER A 1 83 ? -5.443 -9.252 8.463 1.00 92.00 83 SER A C 1
ATOM 697 O O . SER A 1 83 ? -6.091 -8.919 9.456 1.00 92.00 83 SER A O 1
ATOM 699 N N . THR A 1 84 ? -5.452 -8.512 7.350 1.00 94.75 84 THR A N 1
ATOM 700 C CA . THR A 1 84 ? -6.120 -7.203 7.262 1.00 94.75 84 THR A CA 1
ATOM 701 C C . THR A 1 84 ? -7.645 -7.310 7.397 1.00 94.75 84 THR A C 1
ATOM 703 O O . THR A 1 84 ? -8.270 -8.237 6.872 1.00 94.75 84 THR A O 1
ATOM 706 N N . ARG A 1 85 ? -8.256 -6.359 8.119 1.00 93.19 85 ARG A N 1
ATOM 707 C CA . ARG A 1 85 ? -9.702 -6.344 8.437 1.00 93.19 85 ARG A CA 1
ATOM 708 C C . ARG A 1 85 ? -10.467 -5.140 7.874 1.00 93.19 85 ARG A C 1
ATOM 710 O O . ARG A 1 85 ? -11.687 -5.125 7.937 1.00 93.19 85 ARG A O 1
ATOM 717 N N . SER A 1 86 ? -9.767 -4.151 7.324 1.00 94.50 86 SER A N 1
ATOM 718 C CA . SER A 1 86 ? -10.359 -2.937 6.751 1.00 94.50 86 SER A CA 1
ATOM 719 C C . SER A 1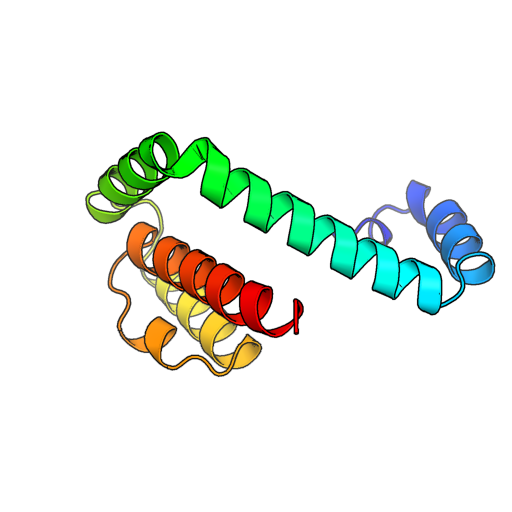 86 ? -9.498 -2.391 5.614 1.00 94.50 86 SER A C 1
ATOM 721 O O . SER A 1 86 ? -8.329 -2.769 5.479 1.00 94.50 86 SER A O 1
ATOM 723 N N . MET A 1 87 ? -10.054 -1.477 4.813 1.00 93.75 87 MET A N 1
ATOM 724 C CA . MET A 1 87 ? -9.321 -0.813 3.727 1.00 93.75 87 MET A CA 1
ATOM 725 C C . MET A 1 87 ? -8.100 -0.045 4.246 1.00 93.75 87 MET A C 1
ATOM 727 O O . MET A 1 87 ? -7.019 -0.155 3.670 1.00 93.75 87 MET A O 1
ATOM 731 N N . GLY A 1 88 ? -8.227 0.651 5.383 1.00 94.00 88 GLY A N 1
ATOM 732 C CA . GLY A 1 88 ? -7.077 1.273 6.043 1.00 94.00 88 GLY A CA 1
ATOM 733 C C . GLY A 1 88 ? -6.022 0.257 6.498 1.00 94.00 88 GLY A C 1
ATOM 734 O O . GLY A 1 88 ? -4.832 0.557 6.487 1.00 94.00 88 GLY A O 1
ATOM 735 N N . GLY A 1 89 ? -6.428 -0.966 6.856 1.00 94.50 89 GLY A N 1
ATOM 736 C CA . GLY A 1 89 ? -5.509 -2.073 7.128 1.00 94.50 89 GLY A CA 1
ATOM 737 C C . GLY A 1 89 ? -4.739 -2.519 5.885 1.00 94.50 89 GLY 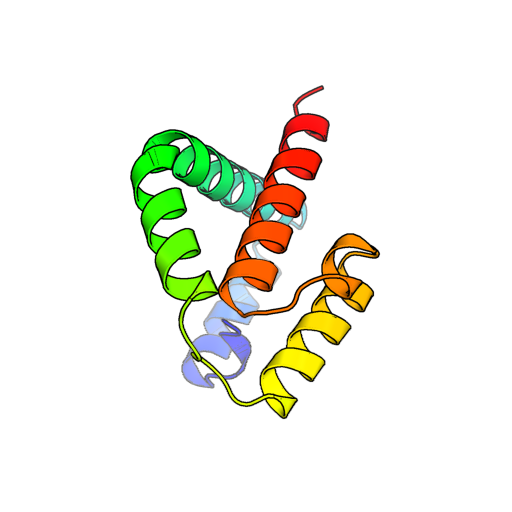A C 1
ATOM 738 O O . GLY A 1 89 ? -3.519 -2.616 5.942 1.00 94.50 89 GLY A O 1
ATOM 739 N N . VAL A 1 90 ? -5.434 -2.729 4.763 1.00 95.00 90 VAL A N 1
ATOM 740 C CA . VAL A 1 90 ? -4.821 -3.121 3.479 1.00 95.00 90 VAL A CA 1
ATOM 741 C C . VAL A 1 90 ? -3.805 -2.086 3.009 1.00 95.00 90 VAL A C 1
ATOM 743 O O . VAL A 1 90 ? -2.677 -2.448 2.679 1.00 95.00 90 VAL A O 1
ATOM 746 N N . LEU A 1 91 ? -4.172 -0.803 3.034 1.00 92.38 91 LEU A N 1
ATOM 747 C CA . LEU A 1 91 ? -3.262 0.272 2.645 1.00 92.38 91 LEU A CA 1
ATOM 748 C C . LEU A 1 91 ? -2.059 0.364 3.578 1.00 92.38 91 LEU A C 1
ATOM 750 O 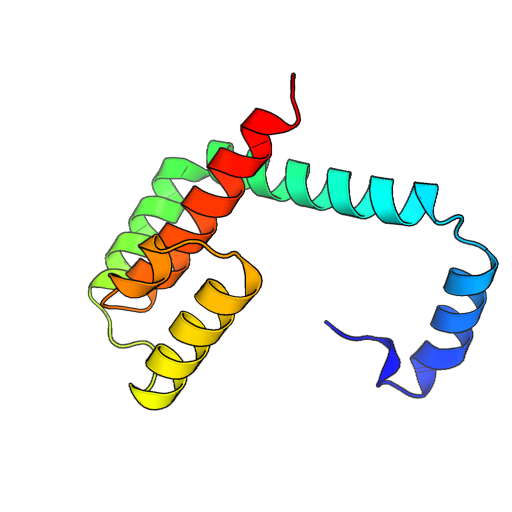O . LEU A 1 91 ? -0.937 0.473 3.100 1.00 92.38 91 LEU A O 1
ATOM 754 N N . ASN A 1 92 ? -2.262 0.266 4.893 1.00 93.06 92 ASN A N 1
ATOM 755 C CA . ASN A 1 92 ? -1.147 0.284 5.835 1.00 93.06 92 ASN A CA 1
ATOM 756 C C . ASN A 1 92 ? -0.163 -0.863 5.568 1.00 93.06 92 ASN A C 1
ATOM 758 O O . ASN A 1 92 ? 1.037 -0.630 5.534 1.00 93.06 92 ASN A O 1
ATOM 762 N N . THR A 1 93 ? -0.660 -2.079 5.328 1.00 94.50 93 THR A N 1
ATOM 763 C CA . THR A 1 93 ? 0.189 -3.229 4.983 1.00 94.50 93 THR A CA 1
ATOM 764 C C . THR A 1 93 ? 0.947 -3.008 3.675 1.00 94.50 93 THR A C 1
ATOM 766 O O . THR A 1 93 ? 2.138 -3.292 3.618 1.00 94.50 93 THR A O 1
ATOM 769 N N . ALA A 1 94 ? 0.305 -2.448 2.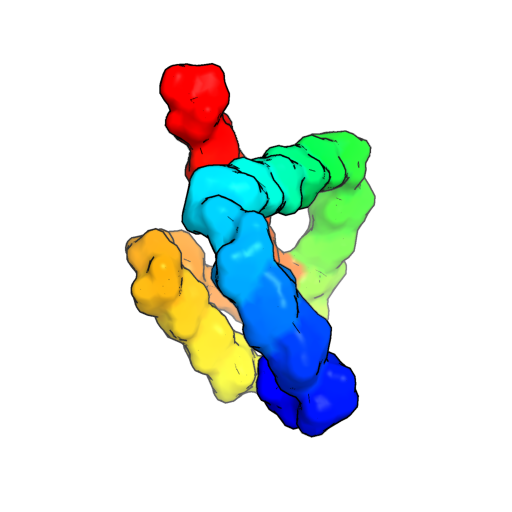647 1.00 91.50 94 ALA A N 1
ATOM 770 C CA . ALA A 1 94 ? 0.977 -2.128 1.388 1.00 91.50 94 ALA A CA 1
ATOM 771 C C . ALA A 1 94 ? 2.101 -1.097 1.568 1.00 91.50 94 ALA A C 1
ATOM 773 O O . ALA A 1 94 ? 3.174 -1.245 0.989 1.00 91.50 94 ALA A O 1
ATOM 774 N N . LEU A 1 95 ? 1.882 -0.078 2.401 1.00 88.62 95 LEU A N 1
ATOM 775 C CA . LEU A 1 95 ? 2.897 0.932 2.698 1.00 88.62 95 LEU A CA 1
ATOM 776 C C . LEU A 1 95 ? 4.081 0.348 3.478 1.00 88.62 95 LEU A C 1
ATOM 778 O O . LEU A 1 95 ? 5.226 0.627 3.132 1.00 88.62 95 LEU A O 1
ATOM 782 N N . GLU A 1 96 ? 3.824 -0.487 4.487 1.00 89.19 96 GLU A N 1
ATOM 783 C CA . GLU A 1 96 ? 4.883 -1.190 5.224 1.00 89.19 96 GLU A CA 1
ATOM 784 C C . GLU A 1 96 ? 5.660 -2.151 4.314 1.00 89.19 96 GLU A C 1
ATOM 786 O O . GLU A 1 96 ? 6.885 -2.227 4.393 1.00 89.19 96 GLU A O 1
ATOM 791 N N . PHE A 1 97 ? 4.976 -2.838 3.393 1.00 89.56 97 PHE A N 1
ATOM 792 C CA . PHE A 1 97 ? 5.628 -3.654 2.374 1.00 89.56 97 PHE A CA 1
ATOM 793 C C . PHE A 1 97 ? 6.580 -2.813 1.517 1.00 89.56 97 PHE A C 1
ATOM 795 O O . PHE A 1 97 ? 7.753 -3.160 1.413 1.00 89.56 97 PHE A O 1
ATOM 802 N N . VAL A 1 98 ? 6.117 -1.689 0.962 1.00 85.25 98 VAL A N 1
ATOM 803 C CA . VAL A 1 98 ? 6.967 -0.797 0.155 1.00 85.25 98 VAL A CA 1
ATOM 804 C C . VAL A 1 98 ? 8.152 -0.285 0.968 1.00 85.25 98 VAL A C 1
ATOM 806 O O . VAL A 1 98 ? 9.272 -0.306 0.476 1.00 85.25 98 VAL A O 1
ATOM 809 N N . LYS A 1 99 ? 7.930 0.131 2.219 1.00 83.12 99 LYS A N 1
ATOM 810 C CA . LYS A 1 99 ? 8.992 0.656 3.079 1.00 83.12 99 LYS A CA 1
ATOM 811 C C . LYS A 1 99 ? 10.083 -0.383 3.364 1.00 83.12 99 LYS A C 1
ATOM 813 O O . LYS A 1 99 ? 11.256 -0.047 3.265 1.00 83.12 99 LYS A O 1
ATOM 818 N N . ARG A 1 100 ? 9.716 -1.628 3.699 1.00 84.50 100 ARG A N 1
ATOM 819 C CA . ARG A 1 100 ? 10.691 -2.706 3.964 1.00 84.50 100 ARG A CA 1
ATOM 820 C C . ARG A 1 100 ? 11.528 -3.018 2.725 1.00 84.50 100 ARG A C 1
ATOM 822 O O . ARG A 1 100 ? 12.741 -2.923 2.782 1.00 84.50 100 ARG A O 1
ATOM 829 N N . ASN A 1 101 ? 10.866 -3.247 1.592 1.00 79.88 101 ASN A N 1
ATOM 830 C CA . ASN A 1 101 ? 11.542 -3.575 0.332 1.00 79.88 101 ASN A CA 1
ATOM 831 C C . ASN A 1 101 ? 12.303 -2.383 -0.284 1.00 79.88 101 ASN A C 1
ATOM 833 O O . ASN A 1 101 ? 13.033 -2.560 -1.252 1.00 79.88 101 ASN A O 1
ATOM 837 N N . TYR A 1 102 ? 12.101 -1.164 0.223 1.00 68.25 102 TYR A N 1
ATOM 838 C CA . TYR A 1 102 ? 12.880 0.005 -0.176 1.00 68.25 102 TYR A CA 1
ATOM 839 C C . TYR A 1 102 ? 14.234 0.051 0.538 1.00 68.25 102 TYR A C 1
ATOM 841 O O . TYR A 1 102 ? 15.247 0.292 -0.106 1.00 68.25 102 TYR A O 1
ATOM 849 N N . HIS A 1 103 ? 14.258 -0.211 1.849 1.00 57.28 103 HIS A N 1
ATOM 850 C CA . HIS A 1 103 ? 15.499 -0.206 2.626 1.00 57.28 103 HIS A CA 1
ATOM 851 C C . HIS A 1 103 ? 16.480 -1.304 2.187 1.00 57.28 103 HIS A C 1
ATOM 853 O O . HIS A 1 103 ? 17.684 -1.084 2.249 1.00 57.28 103 H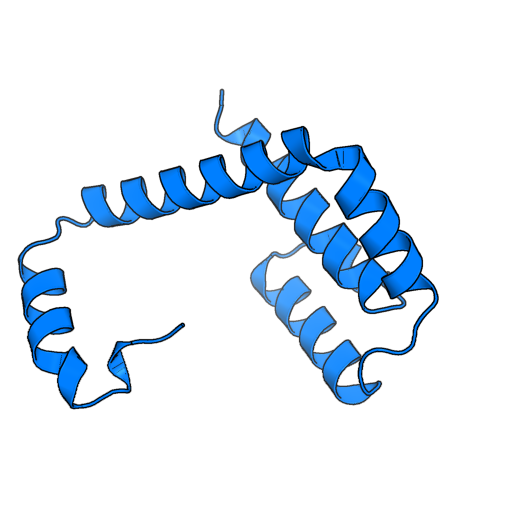IS A O 1
ATOM 859 N N . ASP A 1 104 ? 15.976 -2.424 1.665 1.00 54.16 104 ASP A N 1
ATOM 860 C CA . ASP A 1 104 ? 16.803 -3.520 1.141 1.00 54.16 104 ASP A CA 1
ATOM 861 C C . ASP A 1 104 ? 17.498 -3.189 -0.202 1.00 54.16 104 ASP A C 1
ATOM 863 O O . ASP A 1 104 ? 18.378 -3.926 -0.629 1.00 54.16 104 ASP A O 1
ATOM 867 N N . LEU A 1 105 ? 17.120 -2.097 -0.887 1.00 47.97 105 LEU A N 1
ATOM 868 C CA . LEU A 1 105 ? 17.727 -1.656 -2.159 1.00 47.97 105 LEU A CA 1
ATOM 869 C C . LEU A 1 105 ? 18.824 -0.590 -1.986 1.00 47.97 105 LEU A C 1
ATOM 871 O O . LEU A 1 105 ? 19.443 -0.196 -2.979 1.00 47.97 105 LEU A O 1
ATOM 875 N N . ASP A 1 106 ? 19.022 -0.102 -0.758 1.00 42.59 106 ASP A N 1
ATOM 876 C CA . ASP A 1 106 ? 20.004 0.928 -0.401 1.00 42.59 106 ASP A CA 1
ATOM 877 C C . ASP A 1 106 ? 21.297 0.318 0.207 1.00 42.59 106 ASP A C 1
ATOM 879 O O . ASP A 1 106 ? 22.092 1.052 0.802 1.00 42.59 106 ASP A O 1
ATOM 883 N N . HIS A 1 107 ? 21.520 -1.002 0.087 1.00 37.12 107 HIS A N 1
ATOM 884 C CA . HIS A 1 107 ? 22.752 -1.719 0.477 1.00 37.12 107 HIS A CA 1
ATOM 885 C C . HIS A 1 107 ? 23.332 -2.525 -0.688 1.00 37.12 107 HIS A C 1
ATOM 887 O O . HIS A 1 107 ? 22.544 -3.183 -1.404 1.00 37.12 107 HIS A O 1
#

Organism: NCBI:txid328515

Sequence (107 aa):
YRPQFFKENLPMVLNVADCLKNESIEQYKKEERSLIAKRLINTQKRYKQLIKCMKADYISTPTKFKQLKKELHLYTGDIAFKSTRSMGGVLNTALEFVKRNYHDLDH